Protein AF-A0A399SI67-F1 (afdb_monomer_lite)

pLDDT: mean 89.7, std 8.21, range [55.34, 98.0]

Sequence (134 aa):
MHKNISYLYAFFGFFMLGCGIVAVDLAGEQAKTALITGAIGGLLGLTAGHFLNRGKRWGFVLGTIEAGLLTMLLGWRAGTYFIRLLGMVQQPQGPETTETAGMAFLLTTAMLVIALLTFTVSVMFGKQVLSETK

Structure (mmCIF, N/CA/C/O backbone):
data_AF-A0A399SI67-F1
#
_entry.id   AF-A0A399SI67-F1
#
loop_
_atom_site.group_PDB
_atom_site.id
_atom_site.type_symbol
_atom_site.label_atom_id
_atom_site.label_alt_id
_atom_site.label_comp_id
_atom_site.label_asym_id
_atom_site.label_entity_id
_atom_site.label_seq_id
_atom_site.pdbx_PDB_ins_code
_atom_site.Cartn_x
_atom_site.Cartn_y
_atom_site.Cartn_z
_atom_site.occupancy
_atom_site.B_iso_or_equiv
_atom_site.auth_seq_id
_atom_site.auth_comp_id
_atom_site.auth_asym_id
_atom_site.auth_atom_id
_atom_site.pdbx_PDB_model_num
ATOM 1 N N . MET A 1 1 ? -19.394 1.787 12.086 1.00 87.94 1 MET A N 1
ATOM 2 C CA . MET A 1 1 ? -18.519 2.160 10.953 1.00 87.94 1 MET A CA 1
ATOM 3 C C . MET A 1 1 ? -17.205 1.374 10.879 1.00 87.94 1 MET A C 1
ATOM 5 O O . MET A 1 1 ? -16.828 0.937 9.795 1.00 87.94 1 MET A O 1
ATOM 9 N N . HIS A 1 2 ? -16.510 1.142 11.999 1.00 87.50 2 HIS A N 1
ATOM 10 C CA . HIS A 1 2 ? -15.190 0.479 12.015 1.00 87.50 2 HIS A CA 1
ATOM 11 C C . HIS A 1 2 ? -15.138 -0.913 11.344 1.00 87.50 2 HIS A C 1
ATOM 13 O O . HIS A 1 2 ? -14.144 -1.234 10.698 1.00 87.50 2 HIS A O 1
ATOM 19 N N . LYS A 1 3 ? -16.215 -1.713 11.413 1.00 90.19 3 LYS A N 1
ATOM 20 C CA . LYS A 1 3 ? -16.310 -3.007 10.707 1.00 90.19 3 LYS A CA 1
ATOM 21 C C . LYS A 1 3 ? -16.241 -2.859 9.182 1.00 90.19 3 LYS A C 1
ATOM 23 O O . LYS A 1 3 ? -15.523 -3.609 8.533 1.00 90.19 3 LYS A O 1
ATOM 28 N N . ASN A 1 4 ? -16.889 -1.848 8.606 1.00 93.38 4 ASN A N 1
ATOM 29 C CA . ASN A 1 4 ? -16.835 -1.615 7.158 1.00 93.38 4 ASN A CA 1
ATOM 30 C C . ASN A 1 4 ? -15.414 -1.245 6.715 1.00 93.38 4 ASN A C 1
ATOM 32 O O . ASN A 1 4 ? -14.909 -1.786 5.736 1.00 93.38 4 ASN A O 1
ATOM 36 N N . ILE A 1 5 ? -14.730 -0.403 7.496 1.00 94.00 5 ILE A N 1
ATOM 37 C CA . ILE A 1 5 ? -13.323 -0.061 7.248 1.00 94.00 5 ILE A CA 1
ATOM 38 C C . ILE A 1 5 ? -12.401 -1.271 7.452 1.00 94.00 5 ILE A C 1
ATOM 40 O O . ILE A 1 5 ? -11.434 -1.429 6.716 1.00 94.00 5 ILE A O 1
ATOM 44 N N . SER A 1 6 ? -12.712 -2.187 8.376 1.00 94.25 6 SER A N 1
ATOM 45 C CA . SER A 1 6 ? -11.947 -3.435 8.479 1.00 94.25 6 SER A CA 1
ATOM 46 C C . SER A 1 6 ? -12.059 -4.320 7.238 1.00 94.25 6 SER A C 1
ATOM 48 O O . SER A 1 6 ? -11.058 -4.911 6.837 1.00 94.25 6 SER A O 1
ATOM 50 N N . TYR A 1 7 ? -13.232 -4.377 6.597 1.00 95.31 7 TYR A N 1
ATOM 51 C CA . TYR A 1 7 ? -13.404 -5.111 5.342 1.00 95.31 7 TYR A CA 1
ATOM 52 C C . TYR A 1 7 ? -12.658 -4.438 4.192 1.00 95.31 7 TYR A C 1
ATOM 54 O O . TYR A 1 7 ? -12.065 -5.131 3.370 1.00 95.31 7 TYR A O 1
ATOM 62 N N . LEU A 1 8 ? -12.619 -3.103 4.179 1.00 96.00 8 LEU A N 1
ATOM 63 C CA . LEU A 1 8 ? -11.802 -2.343 3.239 1.00 96.00 8 LEU A CA 1
ATOM 64 C C . LEU A 1 8 ? -10.309 -2.673 3.391 1.00 96.00 8 LEU A C 1
ATOM 66 O O . LEU A 1 8 ? -9.661 -2.961 2.391 1.00 96.00 8 LEU A O 1
ATOM 70 N N . TYR A 1 9 ? -9.771 -2.710 4.616 1.00 96.25 9 TYR A N 1
ATOM 71 C CA . TYR A 1 9 ? -8.374 -3.106 4.845 1.00 96.25 9 TYR A CA 1
ATOM 72 C C . TYR A 1 9 ? -8.095 -4.570 4.515 1.00 96.25 9 TYR A C 1
ATOM 74 O O . TYR A 1 9 ? -7.032 -4.883 3.986 1.00 96.25 9 TYR A O 1
ATOM 82 N N . ALA A 1 10 ? -9.048 -5.467 4.773 1.00 95.38 10 ALA A N 1
ATOM 83 C CA . ALA A 1 10 ? -8.911 -6.860 4.370 1.00 95.38 10 ALA A CA 1
ATOM 84 C C . ALA A 1 10 ? -8.856 -6.993 2.839 1.00 95.38 10 ALA A C 1
ATOM 86 O O . ALA A 1 10 ? -7.968 -7.663 2.317 1.00 95.38 10 ALA A O 1
ATOM 87 N N . PHE A 1 11 ? -9.756 -6.314 2.121 1.00 96.62 11 PHE A N 1
ATOM 88 C CA . PHE A 1 11 ? -9.744 -6.258 0.659 1.00 96.62 11 PHE A CA 1
ATOM 89 C C . PHE A 1 11 ? -8.437 -5.662 0.130 1.00 96.62 11 PHE A C 1
ATOM 91 O O . PHE A 1 11 ? -7.802 -6.261 -0.732 1.00 96.62 11 PHE A O 1
ATOM 98 N N . PHE A 1 12 ? -8.008 -4.528 0.689 1.00 96.62 12 PHE A N 1
ATOM 99 C CA . PHE A 1 12 ? -6.736 -3.887 0.372 1.00 96.62 12 PHE A CA 1
ATOM 100 C C . PHE A 1 12 ? -5.558 -4.857 0.532 1.00 96.62 12 PHE A C 1
ATOM 102 O O . PHE A 1 12 ? -4.767 -5.026 -0.394 1.00 96.62 12 PHE A O 1
ATOM 109 N N . GLY A 1 13 ? -5.486 -5.555 1.668 1.00 95.56 13 GLY A N 1
ATOM 110 C CA . GLY A 1 13 ? -4.436 -6.529 1.946 1.00 95.56 13 GLY A CA 1
ATOM 111 C C . GLY A 1 13 ? -4.434 -7.698 0.954 1.00 95.56 13 GLY A C 1
ATOM 112 O O . GLY A 1 13 ? -3.398 -8.019 0.373 1.00 95.56 13 GLY A O 1
ATOM 113 N N . PHE A 1 14 ? -5.596 -8.301 0.684 1.00 96.38 14 PHE A N 1
ATOM 114 C CA . PHE A 1 14 ? -5.707 -9.368 -0.318 1.00 96.38 14 PHE A CA 1
ATOM 115 C C . PHE A 1 14 ? -5.337 -8.898 -1.725 1.00 96.38 14 PHE A C 1
ATOM 117 O O . PHE A 1 14 ? -4.649 -9.618 -2.447 1.00 96.38 14 PHE A O 1
ATOM 124 N N . PHE A 1 15 ? -5.756 -7.693 -2.106 1.00 95.94 15 PHE A N 1
ATOM 125 C CA . PHE A 1 15 ? -5.418 -7.107 -3.396 1.00 95.94 15 PHE A CA 1
ATOM 126 C C . PHE A 1 15 ? -3.902 -6.914 -3.538 1.00 95.94 15 PHE A C 1
ATOM 128 O O . PHE A 1 15 ? -3.322 -7.328 -4.539 1.00 95.94 15 PHE A O 1
ATOM 135 N N . MET A 1 16 ? -3.239 -6.372 -2.510 1.00 94.69 16 MET A N 1
ATOM 136 C CA . MET A 1 16 ? -1.783 -6.189 -2.496 1.00 94.69 16 MET A CA 1
ATOM 137 C C . MET A 1 16 ? -1.025 -7.519 -2.594 1.00 94.69 16 MET A C 1
ATOM 139 O O . MET A 1 16 ? -0.066 -7.612 -3.365 1.00 94.69 16 MET A O 1
ATOM 143 N N . LEU A 1 17 ? -1.477 -8.563 -1.886 1.00 93.88 17 LEU A N 1
ATOM 144 C CA . LEU A 1 17 ? -0.919 -9.914 -2.027 1.00 93.88 17 LEU A CA 1
ATOM 145 C C . LEU A 1 17 ? -1.094 -10.447 -3.449 1.00 93.88 17 LEU A C 1
ATOM 147 O O . LEU A 1 17 ? -0.132 -10.928 -4.044 1.00 93.88 17 LEU A O 1
ATOM 151 N N . GLY A 1 18 ? -2.305 -10.333 -4.001 1.00 92.00 18 GLY A N 1
ATOM 152 C CA . GLY A 1 18 ? -2.620 -10.780 -5.355 1.00 92.00 18 GLY A CA 1
ATOM 153 C C . GLY A 1 18 ? -1.726 -10.110 -6.394 1.00 92.00 18 GLY A C 1
ATOM 154 O O . GLY A 1 18 ? -1.090 -10.793 -7.192 1.00 92.00 18 GLY A O 1
ATOM 155 N N . CYS A 1 19 ? -1.585 -8.786 -6.335 1.00 90.69 19 CYS A N 1
ATOM 156 C CA . CYS A 1 19 ? -0.690 -8.064 -7.233 1.00 90.69 19 CYS A CA 1
ATOM 157 C C . CYS A 1 19 ? 0.788 -8.437 -7.015 1.00 90.69 19 CYS A C 1
ATOM 159 O O . CYS A 1 19 ? 1.544 -8.478 -7.981 1.00 90.69 19 CYS A O 1
ATOM 161 N N . GLY A 1 20 ? 1.210 -8.752 -5.785 1.00 87.75 20 GLY A N 1
ATOM 162 C CA . GLY A 1 20 ? 2.555 -9.265 -5.508 1.00 87.75 20 GLY A CA 1
ATOM 163 C C . GLY A 1 20 ? 2.832 -10.612 -6.185 1.00 87.75 20 GLY A C 1
ATOM 164 O O . GLY A 1 20 ? 3.898 -10.786 -6.771 1.00 87.75 20 GLY A O 1
ATOM 165 N N . ILE A 1 21 ? 1.865 -11.534 -6.158 1.00 87.94 21 ILE A N 1
ATOM 166 C CA . ILE A 1 21 ? 1.952 -12.839 -6.836 1.00 87.94 21 ILE A CA 1
ATOM 167 C C . ILE A 1 21 ? 1.993 -12.649 -8.355 1.00 87.94 21 ILE A C 1
ATOM 169 O O . ILE A 1 21 ? 2.889 -13.166 -9.017 1.00 87.94 21 ILE A O 1
ATOM 173 N N . VAL A 1 22 ? 1.067 -11.854 -8.897 1.00 87.00 22 VAL A N 1
ATOM 174 C CA . VAL A 1 22 ? 0.985 -11.570 -10.339 1.00 87.00 22 VAL A CA 1
ATOM 175 C C . VAL A 1 22 ? 2.264 -10.897 -10.852 1.00 87.00 22 VAL A C 1
ATOM 177 O O . VAL A 1 22 ? 2.706 -11.172 -11.962 1.00 87.00 22 VAL A O 1
ATOM 180 N N . ALA A 1 23 ? 2.918 -10.059 -10.042 1.00 83.44 23 ALA A N 1
ATOM 181 C CA . ALA A 1 23 ? 4.175 -9.426 -10.433 1.00 83.44 23 ALA A CA 1
ATOM 182 C C . ALA A 1 23 ? 5.316 -10.435 -10.660 1.00 83.44 23 ALA A C 1
ATOM 184 O O . ALA A 1 23 ? 6.130 -10.230 -11.559 1.00 83.44 23 ALA A O 1
ATOM 185 N N . VAL A 1 24 ? 5.379 -11.516 -9.873 1.00 80.38 24 VAL A N 1
ATOM 186 C CA . VAL A 1 24 ? 6.395 -12.573 -10.041 1.00 80.38 24 VAL A CA 1
ATOM 187 C C . VAL A 1 24 ? 6.182 -13.332 -11.343 1.00 80.38 24 VAL A C 1
ATOM 189 O O . VAL A 1 24 ? 7.155 -13.595 -12.046 1.00 80.38 24 VAL A O 1
ATOM 192 N N . ASP A 1 25 ? 4.926 -13.631 -11.669 1.00 79.88 25 ASP A N 1
ATOM 193 C CA . ASP A 1 25 ? 4.555 -14.324 -12.905 1.00 79.88 25 ASP A CA 1
ATOM 194 C C . ASP A 1 25 ? 4.906 -13.492 -14.152 1.00 79.88 25 ASP A C 1
ATOM 196 O O . ASP A 1 25 ? 5.406 -14.017 -15.140 1.00 79.88 25 ASP A O 1
ATOM 200 N N . LEU A 1 26 ? 4.733 -12.166 -14.079 1.00 72.81 26 LEU A N 1
ATOM 201 C CA . LEU A 1 26 ? 4.938 -11.259 -15.215 1.00 72.81 26 LEU A CA 1
ATOM 202 C C . LEU A 1 26 ? 6.388 -10.812 -15.446 1.00 72.81 26 LEU A C 1
ATOM 204 O O . LEU A 1 26 ? 6.759 -10.539 -16.583 1.00 72.81 26 LEU A O 1
ATOM 208 N N . ALA A 1 27 ? 7.193 -10.642 -14.393 1.00 67.19 27 ALA A N 1
ATOM 209 C CA . ALA A 1 27 ? 8.505 -9.984 -14.502 1.00 67.19 27 ALA A CA 1
ATOM 210 C C . ALA A 1 27 ? 9.656 -10.728 -13.794 1.00 67.19 27 ALA A C 1
ATOM 212 O O . ALA A 1 27 ? 10.776 -10.208 -13.712 1.00 67.19 27 ALA A O 1
ATOM 213 N N . GLY A 1 28 ? 9.417 -11.947 -13.296 1.00 66.44 28 GLY A N 1
ATOM 214 C CA . GLY A 1 28 ? 10.452 -12.818 -12.734 1.00 66.44 28 GLY A CA 1
ATOM 215 C C . GLY A 1 28 ? 11.285 -12.147 -11.632 1.00 66.44 28 GLY A C 1
ATOM 216 O O . GLY A 1 28 ? 10.759 -11.480 -10.740 1.00 66.44 28 GLY A O 1
ATOM 217 N N . GLU A 1 29 ? 12.616 -12.286 -11.681 1.00 55.34 29 GLU A N 1
ATOM 218 C CA . GLU A 1 29 ? 13.516 -11.706 -10.667 1.00 55.34 29 GLU A CA 1
ATOM 219 C C . GLU A 1 29 ? 13.519 -10.170 -10.617 1.00 55.34 29 GLU A C 1
ATOM 221 O O . GLU A 1 29 ? 13.841 -9.600 -9.570 1.00 55.34 29 GLU A O 1
ATOM 226 N N . GLN A 1 30 ? 13.130 -9.483 -11.697 1.00 58.53 30 GLN A N 1
ATOM 227 C CA . GLN A 1 30 ? 13.043 -8.017 -11.705 1.00 58.53 30 GLN A CA 1
ATOM 228 C C . GLN A 1 30 ? 11.848 -7.506 -10.882 1.00 58.53 30 GLN A C 1
ATOM 230 O O . GLN A 1 30 ? 11.821 -6.341 -10.482 1.00 58.53 30 GLN A O 1
ATOM 235 N N . ALA A 1 31 ? 10.899 -8.387 -10.544 1.00 66.75 31 ALA A N 1
ATOM 236 C CA . ALA A 1 31 ? 9.718 -8.077 -9.748 1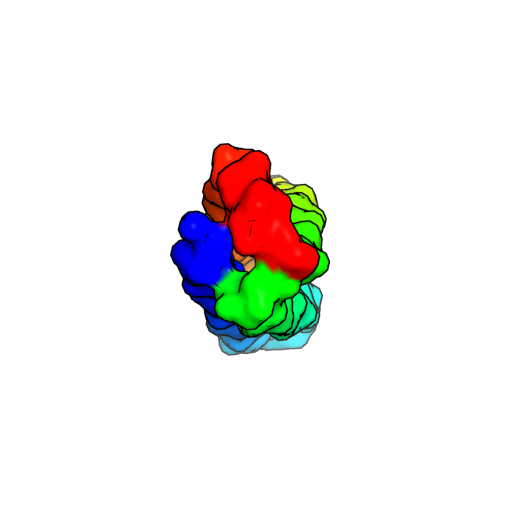.00 66.75 31 ALA A CA 1
ATOM 237 C C . ALA A 1 31 ? 9.916 -8.201 -8.231 1.00 66.75 31 ALA A C 1
ATOM 239 O O . ALA A 1 31 ? 8.963 -7.970 -7.483 1.00 66.75 31 ALA A O 1
ATOM 240 N N . LYS A 1 32 ? 11.124 -8.530 -7.739 1.00 74.31 32 LYS A N 1
ATOM 241 C CA . LYS A 1 32 ? 11.395 -8.722 -6.296 1.00 74.31 32 LYS A CA 1
ATOM 242 C C . LYS A 1 32 ? 10.853 -7.578 -5.449 1.00 74.31 32 LYS A C 1
ATOM 244 O O . LYS A 1 32 ? 10.291 -7.799 -4.381 1.00 74.31 32 LYS A O 1
ATOM 249 N N . THR A 1 33 ? 10.967 -6.348 -5.934 1.00 76.56 33 THR A N 1
ATOM 250 C CA . THR A 1 33 ? 10.494 -5.191 -5.181 1.00 76.56 33 THR A CA 1
ATOM 251 C C . THR A 1 33 ? 8.974 -5.054 -5.170 1.00 76.56 33 THR A C 1
ATOM 253 O O . THR A 1 33 ? 8.437 -4.612 -4.161 1.00 76.56 33 THR A O 1
ATOM 256 N N . ALA A 1 34 ? 8.274 -5.434 -6.241 1.00 76.88 34 ALA A N 1
ATOM 257 C CA . ALA A 1 34 ? 6.811 -5.463 -6.268 1.00 76.88 34 ALA A CA 1
ATOM 258 C C . ALA A 1 34 ? 6.263 -6.609 -5.405 1.00 76.88 34 ALA A C 1
ATOM 260 O O . ALA A 1 34 ? 5.314 -6.396 -4.656 1.00 76.88 34 ALA A O 1
ATOM 261 N N . LEU A 1 35 ? 6.919 -7.775 -5.426 1.00 81.81 35 LEU A N 1
ATOM 262 C CA . LEU A 1 35 ? 6.605 -8.899 -4.545 1.00 81.81 35 LEU A CA 1
ATOM 263 C C . LEU A 1 35 ? 6.759 -8.512 -3.072 1.00 81.81 35 LEU A C 1
ATOM 265 O O . LEU A 1 35 ? 5.844 -8.734 -2.290 1.00 81.81 35 LEU A O 1
ATOM 269 N N . ILE A 1 36 ? 7.885 -7.902 -2.689 1.00 86.12 36 ILE A N 1
ATOM 270 C CA . ILE A 1 36 ? 8.125 -7.479 -1.301 1.00 86.12 36 ILE A CA 1
ATOM 271 C C . ILE A 1 36 ? 7.095 -6.429 -0.873 1.00 86.12 36 ILE A C 1
ATOM 273 O O . ILE A 1 36 ? 6.510 -6.551 0.201 1.00 86.12 36 ILE A O 1
ATOM 277 N N . THR A 1 37 ? 6.836 -5.416 -1.706 1.00 86.50 37 THR A N 1
ATOM 278 C CA . THR A 1 37 ? 5.836 -4.383 -1.400 1.00 86.50 37 THR A CA 1
ATOM 279 C C . THR A 1 37 ? 4.428 -4.978 -1.288 1.00 86.50 37 THR A C 1
ATOM 281 O O . TH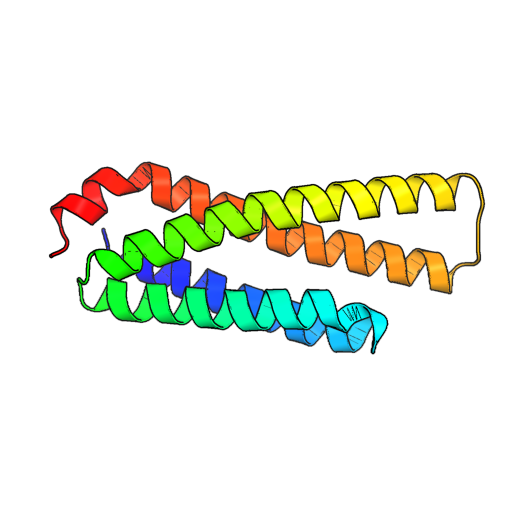R A 1 37 ? 3.716 -4.657 -0.339 1.00 86.50 37 THR A O 1
ATOM 284 N N . GLY A 1 38 ? 4.046 -5.873 -2.202 1.00 88.00 38 GLY A N 1
ATOM 285 C CA . GLY A 1 38 ? 2.759 -6.569 -2.188 1.00 88.00 38 GLY A CA 1
ATOM 286 C C . GLY A 1 38 ? 2.601 -7.510 -0.994 1.00 88.00 38 GLY A C 1
ATOM 287 O O . GLY A 1 38 ? 1.565 -7.496 -0.342 1.00 88.00 38 GLY A O 1
ATOM 288 N N . ALA A 1 39 ? 3.641 -8.271 -0.651 1.00 90.06 39 ALA A N 1
ATOM 289 C CA . ALA A 1 39 ? 3.646 -9.190 0.484 1.00 90.06 39 ALA A CA 1
ATOM 290 C C . ALA A 1 39 ? 3.561 -8.449 1.824 1.00 90.06 39 ALA A C 1
ATOM 292 O O . ALA A 1 39 ? 2.695 -8.747 2.645 1.00 90.06 39 ALA A O 1
ATOM 293 N N . ILE A 1 40 ? 4.435 -7.460 2.038 1.00 91.94 40 ILE A N 1
ATOM 294 C CA . ILE A 1 40 ? 4.480 -6.701 3.292 1.00 91.94 40 ILE A CA 1
ATOM 295 C C . ILE A 1 40 ? 3.212 -5.859 3.450 1.00 91.94 40 ILE A C 1
ATOM 297 O O . ILE A 1 40 ? 2.573 -5.940 4.496 1.00 91.94 40 ILE A O 1
ATOM 301 N N . GLY A 1 41 ? 2.814 -5.106 2.418 1.00 89.31 41 GLY A N 1
ATOM 302 C CA . GLY A 1 41 ? 1.572 -4.327 2.460 1.00 89.31 41 GLY A CA 1
ATOM 303 C C . GLY A 1 41 ? 0.331 -5.222 2.560 1.00 89.31 41 GLY A C 1
ATOM 304 O O . GLY A 1 41 ? -0.619 -4.967 3.286 1.00 89.31 41 GLY A O 1
ATOM 305 N N . GLY A 1 42 ? 0.357 -6.376 1.907 1.00 92.12 42 GLY A N 1
ATOM 306 C CA . GLY A 1 42 ? -0.716 -7.351 2.023 1.00 92.12 42 GLY A CA 1
ATOM 307 C C . GLY A 1 42 ? -0.929 -7.843 3.455 1.00 92.12 42 GLY A C 1
ATOM 308 O O . GLY A 1 42 ? -2.044 -7.822 3.980 1.00 92.12 42 GLY A O 1
ATOM 309 N N . LEU A 1 43 ? 0.157 -8.249 4.116 1.00 95.38 43 LEU A N 1
ATOM 310 C CA . LEU A 1 43 ? 0.122 -8.741 5.493 1.00 95.38 43 LEU A CA 1
ATOM 311 C C . LEU A 1 43 ? -0.234 -7.645 6.501 1.00 95.38 43 LEU A C 1
ATOM 313 O O . LEU A 1 43 ? -1.009 -7.901 7.428 1.00 95.38 43 LEU A O 1
ATOM 317 N N . LEU A 1 44 ? 0.303 -6.435 6.335 1.00 94.75 44 LEU A N 1
ATOM 318 C CA . LEU A 1 44 ? -0.018 -5.302 7.201 1.00 94.75 44 LEU A CA 1
ATOM 319 C C . LEU A 1 44 ? -1.490 -4.893 7.052 1.00 94.75 44 LEU A C 1
ATOM 321 O O . LEU A 1 44 ? -2.176 -4.797 8.073 1.00 94.75 44 LEU A O 1
ATOM 325 N N . GLY A 1 45 ? -2.015 -4.814 5.826 1.00 93.12 45 GLY A N 1
ATOM 326 C CA . GLY A 1 45 ? -3.424 -4.516 5.567 1.00 93.12 45 GLY A CA 1
ATOM 327 C C . GLY A 1 45 ? -4.375 -5.556 6.169 1.00 93.12 45 GLY A C 1
ATOM 328 O O . GLY A 1 45 ? -5.347 -5.207 6.847 1.00 93.12 45 GLY A O 1
ATOM 329 N N . LEU A 1 46 ? -4.061 -6.849 6.024 1.00 96.00 46 LEU A N 1
ATOM 330 C CA . LEU A 1 46 ? -4.828 -7.928 6.663 1.00 96.00 46 LEU A CA 1
ATOM 331 C C . LEU A 1 46 ? -4.777 -7.840 8.193 1.00 96.00 46 LEU A C 1
ATOM 333 O O . LEU A 1 46 ? -5.796 -8.029 8.864 1.00 96.00 46 LEU A O 1
ATOM 337 N N . THR A 1 47 ? -3.610 -7.515 8.750 1.00 95.81 47 THR A N 1
ATOM 338 C CA . THR A 1 47 ? -3.424 -7.342 10.195 1.00 95.81 47 THR A CA 1
ATOM 339 C C . THR A 1 47 ? -4.239 -6.151 10.707 1.00 95.81 47 THR A C 1
ATOM 341 O O . THR A 1 47 ? -4.997 -6.290 11.670 1.00 95.81 47 THR A O 1
ATOM 344 N N . ALA A 1 48 ? -4.167 -5.002 10.030 1.00 94.62 48 ALA A N 1
ATOM 345 C CA . ALA A 1 48 ? -4.965 -3.813 10.322 1.00 94.62 48 ALA A CA 1
ATOM 346 C C . ALA A 1 48 ? -6.466 -4.123 10.317 1.00 94.62 48 ALA A C 1
ATOM 348 O O . ALA A 1 48 ? -7.170 -3.809 11.281 1.00 94.62 48 ALA A O 1
ATOM 349 N N . GLY A 1 49 ? -6.943 -4.793 9.263 1.00 94.25 49 GLY A N 1
ATOM 350 C CA . GLY A 1 49 ? -8.331 -5.225 9.133 1.00 94.25 49 GLY A CA 1
ATOM 351 C C . GLY A 1 49 ? -8.753 -6.152 10.272 1.00 94.25 49 GLY A C 1
ATOM 352 O O . GLY A 1 49 ? -9.758 -5.902 10.937 1.00 94.25 49 GLY A O 1
ATOM 353 N N . HIS A 1 50 ? -7.953 -7.178 10.575 1.00 96.19 50 HIS A N 1
ATOM 354 C CA . HIS A 1 50 ? -8.254 -8.130 11.643 1.00 96.19 50 HIS A CA 1
ATOM 355 C C . HIS A 1 50 ? -8.418 -7.452 13.011 1.00 96.19 50 HIS A C 1
ATOM 357 O O . HIS A 1 50 ? -9.400 -7.693 13.719 1.00 96.19 50 HIS A O 1
ATOM 363 N N . PHE A 1 51 ? -7.478 -6.585 13.393 1.00 94.31 51 PHE A N 1
ATOM 364 C CA . PHE A 1 51 ? -7.524 -5.913 14.691 1.00 94.31 51 PHE A CA 1
ATOM 365 C C . PHE A 1 51 ? -8.595 -4.826 14.758 1.00 94.31 51 PHE A C 1
ATOM 367 O O . PHE A 1 51 ? -9.256 -4.689 15.793 1.00 94.31 51 PHE A O 1
ATOM 374 N N . LEU A 1 52 ? -8.838 -4.108 13.659 1.00 94.12 52 LEU A N 1
ATOM 375 C CA . LEU A 1 52 ? -9.920 -3.133 13.599 1.00 94.12 52 LEU A CA 1
ATOM 376 C C . LEU A 1 52 ? -11.296 -3.800 13.704 1.00 94.12 52 LEU A C 1
ATOM 378 O O . LEU A 1 52 ? -12.170 -3.277 14.392 1.00 94.12 52 LEU A O 1
ATOM 382 N N . ASN A 1 53 ? -11.482 -4.985 13.113 1.00 94.56 53 ASN A N 1
ATOM 383 C CA . ASN A 1 53 ? -12.720 -5.756 13.256 1.00 94.56 53 ASN A CA 1
ATOM 384 C C . ASN A 1 53 ? -12.984 -6.170 14.719 1.00 94.56 53 ASN A C 1
ATOM 386 O O . ASN A 1 53 ? -14.130 -6.277 15.148 1.00 94.56 53 ASN A O 1
ATOM 390 N N . ARG A 1 54 ? -11.925 -6.334 15.526 1.00 92.88 54 ARG A N 1
ATOM 391 C CA . ARG A 1 54 ? -12.014 -6.553 16.984 1.00 92.88 54 ARG A CA 1
ATOM 392 C C . ARG A 1 54 ? -12.191 -5.258 17.794 1.00 92.88 54 ARG A C 1
ATOM 394 O O . ARG A 1 54 ? -12.085 -5.287 19.020 1.00 92.88 54 ARG A O 1
ATOM 401 N N . GLY A 1 55 ? -12.423 -4.124 17.134 1.00 91.12 55 GLY A N 1
ATOM 402 C CA . GLY A 1 55 ? -12.650 -2.823 17.765 1.00 91.12 55 GLY A CA 1
ATOM 403 C C . GLY A 1 55 ? -11.388 -2.149 18.309 1.00 91.12 55 GLY A C 1
ATOM 404 O O . GLY A 1 55 ? -11.505 -1.208 19.094 1.00 91.12 55 GLY A O 1
ATOM 405 N N . LYS A 1 56 ? -10.189 -2.619 17.930 1.00 93.88 56 LYS A N 1
ATOM 406 C CA . LYS A 1 56 ? -8.918 -2.030 18.371 1.00 93.88 56 LYS A CA 1
ATOM 407 C C . LYS A 1 56 ? -8.560 -0.822 17.508 1.00 93.88 56 LYS A C 1
ATOM 409 O O . LYS A 1 56 ? -8.277 -0.970 16.318 1.00 93.88 56 LYS A O 1
ATOM 414 N N . ARG A 1 57 ? -8.497 0.361 18.123 1.00 93.38 57 ARG A N 1
ATOM 415 C CA . ARG A 1 57 ? -8.216 1.636 17.443 1.00 93.38 57 ARG A CA 1
ATOM 416 C C . ARG A 1 57 ? -6.876 1.651 16.707 1.00 93.38 57 ARG A C 1
ATOM 418 O O . ARG A 1 57 ? -6.766 2.241 15.634 1.00 93.38 57 ARG A O 1
ATOM 425 N N . TRP A 1 58 ? -5.860 0.979 17.246 1.00 93.25 58 TRP A N 1
ATOM 426 C CA . TRP A 1 58 ? -4.536 0.930 16.618 1.00 93.25 58 TRP A CA 1
ATOM 427 C C . TRP A 1 58 ? -4.554 0.245 15.244 1.00 93.25 58 TRP A C 1
ATOM 429 O O . TRP A 1 58 ? -3.775 0.633 14.379 1.00 93.25 58 TRP A O 1
ATOM 439 N N . GLY A 1 59 ? -5.476 -0.699 15.005 1.00 93.88 59 GLY A N 1
ATOM 440 C CA . GLY A 1 59 ? -5.640 -1.333 13.693 1.00 93.88 59 GLY A CA 1
ATOM 441 C C . GLY A 1 59 ? -6.057 -0.324 12.622 1.00 93.88 59 GLY A C 1
ATOM 442 O O . GLY A 1 59 ? -5.557 -0.366 11.503 1.00 93.88 59 GLY A O 1
ATOM 443 N N . PHE A 1 60 ? -6.893 0.655 12.987 1.00 95.94 60 PHE A N 1
ATOM 444 C CA . PHE A 1 60 ? -7.245 1.756 12.091 1.00 95.94 60 PHE A CA 1
ATOM 445 C C . PHE A 1 60 ? -6.047 2.651 11.766 1.00 95.94 60 PHE A C 1
ATOM 447 O O . PHE A 1 60 ? -5.844 3.001 10.604 1.00 95.94 60 PHE A O 1
ATOM 454 N N . VAL A 1 61 ? -5.253 3.002 12.781 1.00 95.50 61 VAL A N 1
ATOM 455 C CA . VAL A 1 61 ? -4.060 3.842 12.613 1.00 95.50 61 VAL A CA 1
ATOM 456 C C . VAL A 1 61 ? -3.033 3.144 11.724 1.00 95.50 61 VAL A C 1
ATOM 458 O O . VAL A 1 61 ? -2.544 3.762 10.783 1.00 95.50 61 VAL A O 1
ATOM 461 N N . LEU A 1 62 ? -2.768 1.856 11.969 1.00 96.00 62 LEU A N 1
ATOM 462 C CA . LEU A 1 62 ? -1.826 1.069 11.176 1.00 96.00 62 LEU A CA 1
ATOM 463 C C . LEU A 1 62 ? -2.248 1.014 9.705 1.00 96.00 62 LEU A C 1
ATOM 465 O O . LEU A 1 62 ? -1.470 1.435 8.856 1.00 96.00 62 LEU A O 1
ATOM 469 N N . GLY A 1 63 ? -3.490 0.610 9.412 1.00 95.19 63 GLY A N 1
ATOM 470 C CA . GLY A 1 63 ? -3.976 0.520 8.029 1.00 95.19 63 GLY A CA 1
ATOM 471 C C . GLY A 1 63 ? -4.028 1.872 7.308 1.00 95.19 63 GLY A C 1
ATOM 472 O O . GLY A 1 63 ? -3.734 1.951 6.119 1.00 95.19 63 GLY A O 1
ATOM 473 N N . THR A 1 64 ? -4.338 2.963 8.021 1.00 96.75 64 THR A N 1
ATOM 474 C CA . THR A 1 64 ? -4.359 4.310 7.419 1.00 96.75 64 THR A CA 1
ATOM 475 C C . THR A 1 64 ? -2.951 4.784 7.071 1.00 96.75 64 THR A C 1
ATOM 477 O O . THR A 1 64 ? -2.726 5.290 5.972 1.00 96.75 64 THR A O 1
ATOM 480 N N . ILE A 1 65 ? -2.001 4.634 8.003 1.00 97.25 65 ILE A N 1
ATOM 481 C CA . ILE A 1 65 ? -0.601 5.028 7.791 1.00 97.25 65 ILE A CA 1
ATOM 482 C C . ILE A 1 65 ? 0.001 4.205 6.659 1.00 97.25 65 ILE A C 1
ATOM 484 O O . ILE A 1 65 ? 0.649 4.755 5.775 1.00 97.25 65 ILE A O 1
ATOM 488 N N . GLU A 1 66 ? -0.243 2.901 6.668 1.00 96.25 66 GLU A N 1
ATOM 489 C CA . GLU A 1 66 ? 0.227 1.989 5.640 1.00 96.25 66 GLU A CA 1
ATOM 490 C C . GLU A 1 66 ? -0.297 2.372 4.249 1.00 96.25 66 GLU A C 1
ATOM 492 O O . GLU A 1 66 ? 0.502 2.558 3.330 1.00 96.25 66 GLU A O 1
ATOM 497 N N . ALA A 1 67 ? -1.612 2.570 4.097 1.00 96.75 67 ALA A N 1
ATOM 498 C CA . ALA A 1 67 ? -2.207 2.997 2.832 1.00 96.75 67 ALA A CA 1
ATOM 499 C C . ALA A 1 67 ? -1.650 4.354 2.366 1.00 96.75 67 ALA A C 1
ATOM 501 O O . ALA A 1 67 ? -1.372 4.536 1.180 1.00 96.75 67 ALA A O 1
ATOM 502 N N . GLY A 1 68 ? -1.420 5.293 3.291 1.00 97.44 68 GLY A N 1
ATOM 503 C CA . GLY A 1 68 ? -0.800 6.586 2.993 1.00 97.44 68 GLY A CA 1
ATOM 504 C C . GLY A 1 68 ? 0.650 6.463 2.508 1.00 97.44 68 GLY A C 1
ATOM 505 O O . GLY A 1 68 ? 1.009 7.034 1.476 1.00 97.44 68 GLY A O 1
ATOM 506 N N . LEU A 1 69 ? 1.478 5.674 3.200 1.00 96.56 69 LEU A N 1
ATOM 507 C CA . LEU A 1 69 ? 2.871 5.420 2.811 1.00 96.56 69 LEU A CA 1
ATOM 508 C C . LEU A 1 69 ? 2.957 4.714 1.456 1.00 96.56 69 LEU A C 1
ATOM 510 O O . LEU A 1 69 ? 3.757 5.102 0.604 1.00 96.56 69 LEU A O 1
ATOM 514 N N . LEU A 1 70 ? 2.110 3.708 1.235 1.00 94.94 70 LEU A N 1
ATOM 515 C CA . LEU A 1 70 ? 2.048 2.995 -0.036 1.00 94.94 70 LEU A CA 1
ATOM 516 C C . LEU A 1 70 ? 1.564 3.901 -1.164 1.00 94.94 70 LEU A C 1
ATOM 518 O O . LEU A 1 70 ? 2.123 3.835 -2.251 1.00 94.94 70 LEU A O 1
ATOM 522 N N . THR A 1 71 ? 0.619 4.806 -0.911 1.00 96.69 71 THR A N 1
ATOM 523 C CA . THR A 1 71 ? 0.201 5.812 -1.898 1.00 96.69 71 THR A CA 1
ATOM 524 C C . THR A 1 71 ? 1.382 6.680 -2.340 1.00 96.69 71 THR A C 1
ATOM 526 O O . THR A 1 71 ? 1.599 6.857 -3.537 1.00 96.69 71 THR A O 1
ATOM 529 N N . MET A 1 72 ? 2.197 7.178 -1.402 1.00 96.06 72 MET A N 1
ATOM 530 C CA . MET A 1 72 ? 3.385 7.974 -1.742 1.00 96.06 72 MET A CA 1
ATOM 531 C C . MET A 1 72 ? 4.424 7.154 -2.520 1.00 96.06 72 MET A C 1
ATOM 533 O O . MET A 1 72 ? 4.906 7.587 -3.567 1.00 96.06 72 MET A O 1
ATOM 537 N N . LEU A 1 73 ? 4.749 5.952 -2.033 1.00 94.00 73 LEU A N 1
ATOM 538 C CA . LEU A 1 73 ? 5.763 5.084 -2.635 1.00 94.00 73 LEU A CA 1
ATOM 539 C C . LEU A 1 73 ? 5.359 4.620 -4.038 1.00 94.00 73 LEU A C 1
ATOM 541 O O . LEU A 1 73 ? 6.164 4.669 -4.970 1.00 94.00 73 LEU A O 1
ATOM 545 N N . LEU A 1 74 ? 4.116 4.169 -4.199 1.00 93.56 74 LEU A N 1
ATOM 546 C CA . LEU A 1 74 ? 3.585 3.702 -5.475 1.00 93.56 74 LEU A CA 1
ATOM 547 C C . LEU A 1 74 ? 3.359 4.865 -6.441 1.00 93.56 74 LEU A C 1
ATOM 549 O O . LEU A 1 74 ? 3.586 4.690 -7.632 1.00 93.56 74 LEU A O 1
ATOM 553 N N . GLY A 1 75 ? 3.002 6.055 -5.947 1.00 95.38 75 GLY A N 1
ATOM 554 C CA . GLY A 1 75 ? 2.921 7.278 -6.748 1.00 95.38 75 GLY A CA 1
ATOM 555 C C . GLY A 1 75 ? 4.269 7.639 -7.363 1.00 95.38 75 GLY A C 1
ATOM 556 O O . GLY A 1 75 ? 4.372 7.832 -8.575 1.00 95.38 75 GLY A O 1
ATOM 557 N N . TRP A 1 76 ? 5.325 7.627 -6.544 1.00 93.69 76 TRP A N 1
ATOM 558 C CA . TRP A 1 76 ? 6.695 7.802 -7.023 1.00 93.69 76 TRP A CA 1
ATOM 559 C C . TRP A 1 76 ? 7.069 6.742 -8.067 1.00 93.69 76 TRP A C 1
ATOM 561 O O . TRP A 1 76 ? 7.534 7.079 -9.157 1.00 93.69 76 TRP A O 1
ATOM 571 N N . ARG A 1 77 ? 6.813 5.456 -7.782 1.00 90.69 77 ARG A N 1
ATOM 572 C CA . ARG A 1 77 ? 7.140 4.371 -8.720 1.00 90.69 77 ARG A CA 1
ATOM 573 C C . ARG A 1 77 ? 6.378 4.458 -10.034 1.00 90.69 77 ARG A C 1
ATOM 575 O O . ARG A 1 77 ? 7.000 4.327 -11.086 1.00 90.69 77 ARG A O 1
ATOM 582 N N . ALA A 1 78 ? 5.074 4.706 -9.992 1.00 91.94 78 ALA A N 1
ATOM 583 C CA . ALA A 1 78 ? 4.256 4.871 -11.186 1.00 91.94 78 ALA A CA 1
ATOM 584 C C . ALA A 1 78 ? 4.801 6.010 -12.061 1.00 91.94 78 ALA A C 1
ATOM 586 O O . ALA A 1 78 ? 4.976 5.817 -13.261 1.00 91.94 78 ALA A O 1
ATOM 587 N N . GLY A 1 79 ? 5.187 7.141 -11.455 1.00 92.69 79 GLY A N 1
ATOM 588 C CA . GLY A 1 79 ? 5.860 8.237 -12.157 1.00 92.69 79 GLY A CA 1
ATOM 589 C C . GLY A 1 79 ? 7.173 7.808 -12.821 1.00 92.69 79 GLY A C 1
ATOM 590 O O . GLY A 1 79 ? 7.380 8.072 -14.005 1.00 92.69 79 GLY A O 1
ATOM 591 N N . THR A 1 80 ? 8.041 7.086 -12.104 1.00 90.56 80 THR A N 1
ATOM 592 C CA . THR A 1 80 ? 9.311 6.600 -12.679 1.00 90.56 80 THR A CA 1
ATOM 593 C C . THR A 1 80 ? 9.110 5.612 -13.830 1.00 90.56 80 THR A C 1
ATOM 595 O O . THR A 1 80 ? 9.809 5.700 -14.840 1.00 90.56 80 THR A O 1
ATOM 598 N N . TYR A 1 81 ? 8.137 4.700 -13.724 1.00 89.94 81 TYR A N 1
ATOM 599 C CA . TYR A 1 81 ? 7.823 3.756 -14.797 1.00 89.94 81 TYR A CA 1
ATOM 600 C C . TYR A 1 81 ? 7.199 4.453 -16.005 1.00 89.94 81 TYR A C 1
ATOM 602 O O . TYR A 1 81 ? 7.554 4.129 -17.135 1.00 89.94 81 TYR A O 1
ATOM 610 N N . PHE A 1 82 ? 6.344 5.451 -15.781 1.00 92.31 82 PHE A N 1
ATOM 611 C CA . PHE A 1 82 ? 5.766 6.257 -16.850 1.00 92.31 82 PHE A CA 1
ATOM 612 C C . PHE A 1 82 ? 6.839 7.013 -17.645 1.00 92.31 82 PHE A C 1
ATOM 614 O O . PHE A 1 82 ? 6.866 6.932 -18.870 1.00 92.31 82 PHE A O 1
ATOM 621 N N . ILE A 1 83 ? 7.778 7.680 -16.962 1.00 91.69 83 ILE A N 1
ATOM 622 C CA . ILE A 1 83 ? 8.902 8.374 -17.616 1.00 91.69 83 ILE A CA 1
ATOM 623 C C . ILE A 1 83 ? 9.757 7.385 -18.419 1.00 91.69 83 ILE A C 1
ATOM 625 O O . ILE A 1 83 ? 10.139 7.672 -19.553 1.00 91.69 83 ILE A O 1
ATOM 629 N N . ARG A 1 84 ? 10.030 6.199 -17.861 1.00 87.88 84 ARG A N 1
ATOM 630 C CA . ARG A 1 84 ? 10.783 5.148 -18.557 1.00 87.88 84 ARG A CA 1
ATOM 631 C C . ARG A 1 84 ? 10.068 4.678 -19.827 1.00 87.88 84 ARG A C 1
ATOM 633 O O . ARG A 1 84 ? 10.718 4.542 -20.859 1.00 87.88 84 ARG A O 1
ATOM 640 N N . LEU A 1 85 ? 8.753 4.474 -19.762 1.00 89.12 85 LEU A N 1
ATOM 641 C CA . LEU A 1 85 ? 7.938 4.104 -20.920 1.00 89.12 85 LEU A CA 1
ATOM 642 C C . LEU A 1 85 ? 7.939 5.194 -21.993 1.00 89.12 85 LEU A C 1
ATOM 644 O O . LEU A 1 85 ? 8.126 4.879 -23.162 1.00 89.12 85 LEU A O 1
ATOM 648 N N . LEU A 1 86 ? 7.814 6.470 -21.613 1.00 89.88 86 LEU A N 1
ATOM 649 C CA . LEU A 1 86 ? 7.931 7.584 -22.560 1.00 89.88 86 LEU A CA 1
ATOM 650 C C . LEU A 1 86 ? 9.286 7.583 -23.282 1.00 89.88 86 LEU A C 1
ATOM 652 O O . LEU A 1 86 ? 9.333 7.782 -24.494 1.00 89.88 86 LEU A O 1
ATOM 656 N N . GLY A 1 87 ? 10.376 7.304 -22.562 1.00 88.31 87 GLY A N 1
ATOM 657 C CA . GLY A 1 87 ? 11.702 7.155 -23.165 1.00 88.31 87 GLY A CA 1
ATOM 658 C C . GLY A 1 87 ? 11.780 5.988 -24.155 1.00 88.31 87 GLY A C 1
ATOM 659 O O . GLY A 1 87 ? 12.346 6.135 -25.234 1.00 88.31 87 GLY A O 1
ATOM 660 N N . MET A 1 88 ? 11.159 4.849 -23.834 1.00 87.19 88 MET A N 1
ATOM 661 C CA . MET A 1 88 ? 11.104 3.678 -24.723 1.00 87.19 88 MET A CA 1
ATOM 662 C C . MET A 1 88 ? 10.251 3.917 -25.975 1.00 87.19 88 MET A C 1
ATOM 664 O O . MET A 1 88 ? 10.567 3.382 -27.033 1.00 87.19 88 MET A O 1
ATOM 668 N N . VAL A 1 89 ? 9.209 4.751 -25.888 1.00 84.38 89 VAL A N 1
ATOM 669 C CA . VAL A 1 89 ? 8.439 5.188 -27.066 1.00 84.38 89 VAL A CA 1
ATOM 670 C C . VAL A 1 89 ? 9.308 6.034 -28.002 1.00 84.38 89 VAL A C 1
ATOM 672 O O . VAL A 1 89 ? 9.197 5.913 -29.219 1.00 84.38 89 VAL A O 1
ATOM 675 N N . GLN A 1 90 ? 10.191 6.873 -27.451 1.00 82.88 90 GLN A N 1
ATOM 676 C CA . GLN A 1 90 ? 11.106 7.707 -28.238 1.00 82.88 90 GLN A CA 1
ATOM 677 C C . GLN A 1 90 ? 12.283 6.914 -28.828 1.00 82.88 90 GLN A C 1
ATOM 679 O O . GLN A 1 90 ? 12.746 7.231 -29.922 1.00 82.88 90 GLN A O 1
ATOM 684 N N . GLN A 1 91 ? 12.769 5.891 -28.121 1.00 82.94 91 GLN A N 1
ATOM 685 C CA . GLN A 1 91 ? 13.850 5.006 -28.562 1.00 82.94 91 GLN A CA 1
ATOM 686 C C . GLN A 1 91 ? 13.464 3.538 -28.319 1.00 82.94 91 GLN A C 1
ATOM 688 O O . GLN A 1 91 ? 13.741 3.007 -27.240 1.00 82.94 91 GLN A O 1
ATOM 693 N N . PRO A 1 92 ? 12.839 2.865 -29.305 1.00 77.94 92 PRO A N 1
ATOM 694 C CA . PRO A 1 92 ? 12.369 1.492 -29.150 1.00 77.94 92 PRO A CA 1
ATOM 695 C C . PRO A 1 92 ? 13.519 0.523 -28.850 1.00 77.94 92 PRO A C 1
ATOM 697 O O . PRO A 1 92 ?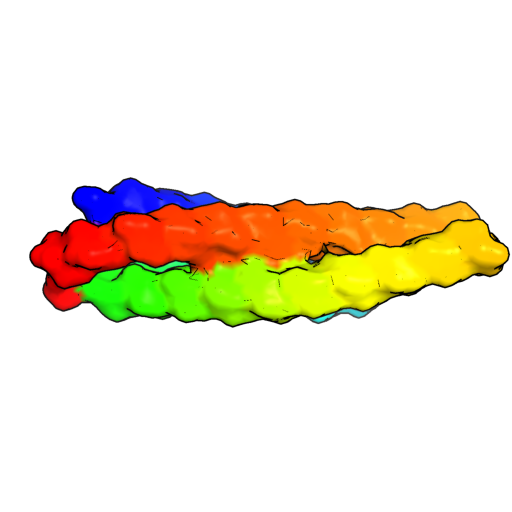 14.450 0.386 -29.641 1.00 77.94 92 PRO A O 1
ATOM 700 N N . GLN A 1 93 ? 13.439 -0.179 -27.717 1.00 72.88 93 GLN A N 1
ATOM 701 C CA . GLN A 1 93 ? 14.435 -1.172 -27.277 1.00 72.88 93 GLN A CA 1
ATOM 702 C C . GLN A 1 93 ? 13.990 -2.627 -27.540 1.00 72.88 93 GLN A C 1
ATOM 704 O O . GLN A 1 93 ? 14.582 -3.563 -27.003 1.00 72.88 93 GLN A O 1
ATOM 709 N N . GLY A 1 94 ? 12.941 -2.817 -28.350 1.00 75.88 94 GLY A N 1
ATOM 710 C CA . GLY A 1 94 ? 12.309 -4.108 -28.651 1.00 75.88 94 GLY A CA 1
ATOM 711 C C . GLY A 1 94 ? 10.908 -4.267 -28.026 1.00 75.88 94 GLY A C 1
ATOM 712 O O . GLY A 1 94 ? 10.581 -3.581 -27.053 1.00 75.88 94 GLY A O 1
ATOM 713 N N . PRO A 1 95 ? 10.050 -5.141 -28.585 1.00 72.12 95 PRO A N 1
ATOM 714 C CA . PRO A 1 95 ? 8.676 -5.329 -28.108 1.00 72.12 95 PRO A CA 1
ATOM 715 C C . PRO A 1 95 ? 8.622 -5.919 -26.689 1.00 72.12 95 PRO A C 1
ATOM 717 O O . PRO A 1 95 ? 7.977 -5.340 -25.822 1.00 72.12 95 PRO A O 1
ATOM 720 N N . GLU A 1 96 ? 9.391 -6.974 -26.405 1.00 74.06 96 GLU A N 1
ATOM 721 C CA . GLU A 1 96 ? 9.363 -7.680 -25.108 1.00 74.06 96 GLU A CA 1
ATOM 722 C C . GLU A 1 96 ? 9.766 -6.793 -23.914 1.00 74.06 96 GLU A C 1
ATOM 724 O O . GLU A 1 96 ? 9.186 -6.850 -22.825 1.00 74.06 96 GLU A O 1
ATOM 729 N N . THR A 1 97 ? 10.758 -5.921 -24.115 1.00 79.94 97 THR A N 1
ATOM 730 C CA . THR A 1 97 ? 11.237 -4.991 -23.080 1.00 79.94 97 THR A CA 1
ATOM 731 C C . THR A 1 97 ? 10.213 -3.897 -22.787 1.00 79.94 97 THR A C 1
ATOM 733 O O . THR A 1 97 ? 10.049 -3.492 -21.632 1.00 79.94 97 THR A O 1
ATOM 736 N N . THR A 1 98 ? 9.489 -3.456 -23.817 1.00 82.06 98 THR A N 1
ATOM 737 C CA . THR A 1 98 ? 8.425 -2.454 -23.702 1.00 82.06 98 THR A CA 1
ATOM 738 C C . THR A 1 98 ? 7.186 -3.043 -23.027 1.00 82.06 98 THR A C 1
ATOM 740 O O . THR A 1 98 ? 6.625 -2.414 -22.130 1.00 82.06 98 THR A O 1
ATOM 743 N N . GLU A 1 99 ? 6.793 -4.267 -23.389 1.00 83.44 99 GLU A N 1
ATOM 744 C CA . GLU A 1 99 ? 5.664 -4.984 -22.782 1.00 83.44 99 GLU A CA 1
ATOM 745 C C . GLU A 1 99 ? 5.882 -5.223 -21.286 1.00 83.44 99 GLU A C 1
ATOM 747 O O . GLU A 1 99 ? 5.027 -4.875 -20.470 1.00 83.44 99 GLU A O 1
ATOM 752 N N . THR A 1 100 ? 7.064 -5.712 -20.901 1.00 83.50 100 THR A N 1
ATOM 753 C CA . THR A 1 100 ? 7.408 -5.952 -19.490 1.00 83.50 100 THR A CA 1
ATOM 754 C C . THR A 1 100 ? 7.350 -4.657 -18.669 1.00 83.50 100 THR A C 1
ATOM 756 O O . THR A 1 100 ? 6.782 -4.620 -17.573 1.00 83.50 100 THR A O 1
ATOM 759 N N . ALA A 1 101 ? 7.897 -3.557 -19.202 1.00 83.69 101 ALA A N 1
ATOM 760 C CA . ALA A 1 101 ? 7.836 -2.249 -18.550 1.00 83.69 101 ALA A CA 1
ATOM 761 C C . ALA A 1 101 ? 6.395 -1.712 -18.458 1.00 83.69 101 ALA A C 1
ATOM 763 O O . ALA A 1 101 ? 6.020 -1.122 -17.440 1.00 83.69 101 ALA A O 1
ATOM 764 N N . GLY A 1 102 ? 5.581 -1.952 -19.490 1.00 87.56 102 GLY A N 1
ATOM 765 C CA . GLY A 1 102 ? 4.164 -1.595 -19.535 1.00 87.56 102 GLY A CA 1
ATOM 766 C C . GLY A 1 102 ? 3.361 -2.319 -18.461 1.00 87.56 102 GLY A C 1
ATOM 767 O O . GLY A 1 102 ? 2.633 -1.688 -17.696 1.00 87.56 102 GLY A O 1
ATOM 768 N N . MET A 1 103 ? 3.562 -3.629 -18.329 1.00 87.12 103 MET A N 1
ATOM 769 C CA . MET A 1 103 ? 2.910 -4.442 -17.301 1.00 87.12 103 MET A CA 1
ATOM 770 C C . MET A 1 103 ? 3.308 -4.007 -15.888 1.00 87.12 103 MET A C 1
ATOM 772 O O . MET A 1 103 ? 2.443 -3.870 -15.020 1.00 87.12 103 MET A O 1
ATOM 776 N N . ALA A 1 104 ? 4.590 -3.704 -15.656 1.00 86.06 104 ALA A N 1
ATOM 777 C CA . ALA A 1 104 ? 5.053 -3.178 -14.371 1.00 86.06 104 ALA A CA 1
ATOM 778 C C . ALA A 1 104 ? 4.391 -1.833 -14.020 1.00 86.06 104 ALA A C 1
ATOM 780 O O . ALA A 1 104 ? 3.978 -1.622 -12.874 1.00 86.06 104 ALA A O 1
ATOM 781 N N . PHE A 1 105 ? 4.244 -0.937 -15.002 1.00 90.06 105 PHE A N 1
ATOM 782 C CA . PHE A 1 105 ? 3.532 0.329 -14.830 1.00 90.06 105 PHE A CA 1
ATOM 783 C C . PHE A 1 105 ? 2.051 0.114 -14.500 1.00 90.06 105 PHE A C 1
ATOM 785 O O . PHE A 1 105 ? 1.557 0.696 -13.531 1.00 90.06 105 PHE A O 1
ATOM 792 N N . LEU A 1 106 ? 1.352 -0.736 -15.258 1.00 91.44 106 LEU A N 1
ATOM 793 C CA . LEU A 1 106 ? -0.072 -1.016 -15.056 1.00 91.44 106 LEU A CA 1
ATOM 794 C C . LEU A 1 106 ? -0.338 -1.607 -13.670 1.00 91.44 106 LEU A C 1
ATOM 796 O O . LEU A 1 106 ? -1.208 -1.121 -12.948 1.00 91.44 106 LEU A O 1
ATOM 800 N N . LEU A 1 107 ? 0.455 -2.598 -13.262 1.00 90.62 107 LEU A N 1
ATOM 801 C CA . LEU A 1 107 ? 0.321 -3.255 -11.964 1.00 90.62 107 LEU A CA 1
ATOM 802 C C . LEU A 1 107 ? 0.611 -2.287 -10.807 1.00 90.62 107 LEU A C 1
ATOM 804 O O . LEU A 1 107 ? -0.160 -2.216 -9.849 1.00 90.62 107 LEU A O 1
ATOM 808 N N . THR A 1 108 ? 1.666 -1.475 -10.924 1.00 91.38 108 THR A N 1
ATOM 809 C CA . THR A 1 108 ? 1.995 -0.443 -9.923 1.00 91.38 108 THR A CA 1
ATOM 810 C C . THR A 1 108 ? 0.893 0.611 -9.818 1.00 91.38 108 THR A C 1
ATOM 812 O O . THR A 1 108 ? 0.540 1.035 -8.719 1.00 91.38 108 THR A O 1
ATOM 815 N N . THR A 1 109 ? 0.317 1.018 -10.949 1.00 93.69 109 THR A N 1
ATOM 816 C CA . THR A 1 109 ? -0.763 2.011 -10.987 1.00 93.69 109 THR A CA 1
ATOM 817 C C . THR A 1 109 ? -2.056 1.447 -10.398 1.00 93.69 109 THR A C 1
ATOM 819 O O . THR A 1 109 ? -2.739 2.141 -9.651 1.00 93.69 109 THR A O 1
ATOM 822 N N . ALA A 1 110 ? -2.369 0.173 -10.647 1.00 94.38 110 ALA A N 1
ATOM 823 C CA . ALA A 1 110 ? -3.509 -0.495 -10.026 1.00 94.38 110 ALA A CA 1
ATOM 824 C C . ALA A 1 110 ? -3.366 -0.554 -8.494 1.00 94.38 110 ALA A C 1
ATOM 826 O O . ALA A 1 110 ? -4.289 -0.169 -7.773 1.00 94.38 110 ALA A O 1
ATOM 827 N N . MET A 1 111 ? -2.188 -0.950 -7.990 1.00 94.31 111 MET A N 1
ATOM 828 C CA . MET A 1 111 ? -1.876 -0.899 -6.555 1.00 94.31 111 MET A CA 1
ATOM 829 C C . MET A 1 111 ? -2.025 0.524 -5.995 1.00 94.31 111 MET A C 1
ATOM 831 O O . MET A 1 111 ? -2.619 0.705 -4.933 1.00 94.31 111 MET A O 1
ATOM 835 N N . LEU A 1 112 ? -1.525 1.539 -6.712 1.00 96.12 112 LEU A N 1
ATOM 836 C CA . LEU A 1 112 ? -1.615 2.945 -6.3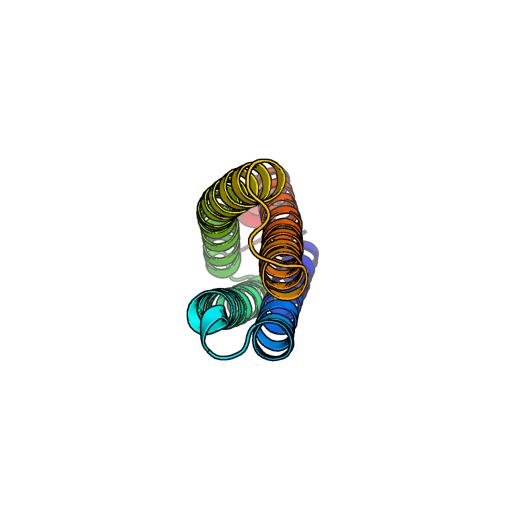09 1.00 96.12 112 LEU A CA 1
ATOM 837 C C . LEU A 1 112 ? -3.066 3.406 -6.163 1.00 96.12 112 LEU A C 1
ATOM 839 O O . LEU A 1 112 ? -3.408 4.019 -5.157 1.00 96.12 112 LEU A O 1
ATOM 843 N N . VAL A 1 113 ? -3.919 3.114 -7.146 1.00 97.44 113 VAL A N 1
ATOM 844 C CA . VAL A 1 113 ? -5.331 3.524 -7.120 1.00 97.44 113 VAL A CA 1
ATOM 845 C C . VAL A 1 113 ? -6.042 2.915 -5.914 1.00 97.44 113 VAL A C 1
ATOM 847 O O . VAL A 1 113 ? -6.744 3.619 -5.191 1.00 97.44 113 VAL A O 1
ATOM 850 N N . ILE A 1 114 ? -5.826 1.626 -5.655 1.00 97.38 114 ILE A N 1
ATOM 851 C CA . ILE A 1 114 ? -6.446 0.936 -4.522 1.00 97.38 114 ILE A CA 1
ATOM 852 C C . ILE A 1 114 ? -5.896 1.441 -3.177 1.00 97.38 114 ILE A C 1
ATOM 854 O O . ILE A 1 114 ? -6.675 1.641 -2.241 1.00 97.38 114 ILE A O 1
ATOM 858 N N . ALA A 1 115 ? -4.593 1.728 -3.080 1.00 97.06 115 ALA A N 1
ATOM 859 C CA . ALA A 1 115 ? -3.996 2.352 -1.898 1.00 97.06 115 ALA A CA 1
ATOM 860 C C . ALA A 1 115 ? -4.568 3.755 -1.641 1.00 97.06 115 ALA A C 1
ATOM 862 O O . ALA A 1 115 ? -4.971 4.055 -0.516 1.00 97.06 115 ALA A O 1
ATOM 863 N N . LEU A 1 116 ? -4.685 4.577 -2.688 1.00 97.94 116 LEU A N 1
ATOM 864 C CA . LEU A 1 116 ? -5.227 5.931 -2.608 1.00 97.94 116 LEU A CA 1
ATOM 865 C C . LEU A 1 116 ? -6.695 5.915 -2.174 1.00 97.94 116 LEU A C 1
ATOM 867 O O . LEU A 1 116 ? -7.059 6.634 -1.250 1.00 97.94 116 LEU A O 1
ATOM 871 N N . LEU A 1 117 ? -7.527 5.064 -2.784 1.00 97.62 117 LEU A N 1
ATOM 872 C CA . LEU A 1 117 ? -8.933 4.910 -2.398 1.00 97.62 117 LEU A CA 1
ATOM 873 C C . LEU A 1 117 ? -9.067 4.476 -0.938 1.00 97.62 117 LEU A C 1
ATOM 875 O O . LEU A 1 117 ? -9.850 5.060 -0.188 1.00 97.62 117 LEU A O 1
ATOM 879 N N . THR A 1 118 ? -8.271 3.489 -0.523 1.00 97.56 118 THR A N 1
ATOM 880 C CA .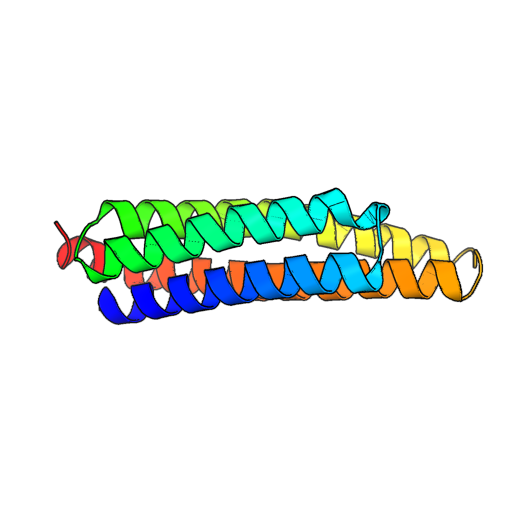 THR A 1 118 ? -8.252 3.009 0.862 1.00 97.56 118 THR A CA 1
ATOM 881 C C . THR A 1 118 ? -7.880 4.139 1.818 1.00 97.56 118 THR A C 1
ATOM 883 O O . THR A 1 118 ? -8.586 4.378 2.796 1.00 97.56 118 THR A O 1
ATOM 886 N N . PHE A 1 119 ? -6.826 4.895 1.502 1.00 98.00 119 PHE A N 1
ATOM 887 C CA . PHE A 1 119 ? -6.390 6.038 2.295 1.00 98.00 119 PHE A CA 1
ATOM 888 C C . PHE A 1 119 ? -7.465 7.131 2.377 1.00 98.00 119 PHE A C 1
ATOM 890 O O . PHE A 1 119 ? -7.807 7.571 3.474 1.00 98.00 119 PHE A O 1
ATOM 897 N N . THR A 1 120 ? -8.047 7.536 1.246 1.00 97.75 120 THR A N 1
ATOM 898 C CA . THR A 1 120 ? -9.086 8.573 1.196 1.00 97.75 120 THR A CA 1
ATOM 899 C C . THR A 1 120 ? -10.309 8.181 2.021 1.00 97.75 120 THR A C 1
ATOM 901 O O . THR A 1 120 ? -10.761 8.972 2.849 1.00 97.75 120 THR A O 1
ATOM 904 N N . VAL A 1 121 ? -10.818 6.958 1.856 1.00 96.56 121 VAL A N 1
ATOM 905 C CA . VAL A 1 121 ? -11.979 6.472 2.617 1.00 96.56 121 VAL A CA 1
ATOM 906 C C . VAL A 1 121 ? -11.661 6.405 4.114 1.00 96.56 121 VAL A C 1
ATOM 908 O O . VAL A 1 121 ? -12.467 6.855 4.932 1.00 96.56 121 VAL A O 1
ATOM 911 N N . SER A 1 122 ? -10.473 5.924 4.491 1.00 95.50 122 SER A N 1
ATOM 912 C CA . SER A 1 122 ? -10.036 5.910 5.890 1.00 95.50 122 SER A CA 1
ATOM 913 C C . SER A 1 122 ? -9.962 7.312 6.489 1.00 95.50 122 SER A C 1
ATOM 915 O O . SER A 1 122 ? -10.460 7.527 7.592 1.00 95.50 122 SER A O 1
ATOM 917 N N . VAL A 1 123 ? -9.420 8.293 5.763 1.00 96.62 123 VAL A N 1
ATOM 918 C CA . VAL A 1 123 ? -9.364 9.690 6.220 1.00 96.62 123 VAL A CA 1
ATOM 919 C C . VAL A 1 123 ? -10.767 10.284 6.368 1.00 96.62 123 VAL A C 1
ATOM 921 O O . VAL A 1 123 ? -11.061 10.890 7.400 1.00 96.62 123 VAL A O 1
ATOM 924 N N . MET A 1 124 ? -11.658 10.066 5.393 1.00 96.56 124 MET A N 1
ATOM 925 C CA . MET A 1 124 ? -13.035 10.578 5.422 1.00 96.56 124 MET A CA 1
ATOM 926 C C . MET A 1 124 ? -13.815 10.091 6.647 1.00 96.56 124 MET A C 1
ATOM 928 O O . MET A 1 124 ? -14.499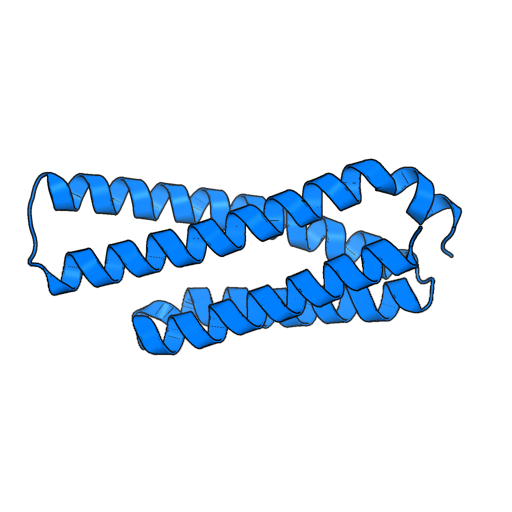 10.875 7.305 1.00 96.56 124 MET A O 1
ATOM 932 N N . PHE A 1 125 ? -13.689 8.807 6.985 1.00 94.19 125 PHE A N 1
ATOM 933 C CA . PHE A 1 125 ? -14.424 8.200 8.098 1.00 94.19 125 PHE A CA 1
ATOM 934 C C . PHE A 1 125 ? -13.624 8.107 9.397 1.00 94.19 125 PHE A C 1
ATOM 936 O O . PHE A 1 125 ? -14.121 7.571 10.391 1.00 94.19 125 PHE A O 1
ATOM 943 N N . GLY A 1 126 ? -12.416 8.675 9.433 1.00 93.00 126 GLY A N 1
ATOM 944 C CA . GLY A 1 126 ? -11.508 8.543 10.566 1.00 93.00 126 GLY A CA 1
ATOM 945 C C . GLY A 1 126 ? -12.124 9.015 11.876 1.00 93.00 126 GLY A C 1
ATOM 946 O O . GLY A 1 126 ? -12.099 8.283 12.860 1.00 93.00 126 GLY A O 1
ATOM 947 N N . LYS A 1 127 ? -12.784 10.180 11.896 1.00 91.81 127 LYS A N 1
ATOM 948 C CA . LYS A 1 127 ? -13.440 10.685 13.117 1.00 91.81 127 LYS A CA 1
ATOM 949 C C . LYS A 1 127 ? -14.478 9.704 13.681 1.00 91.81 127 LYS A C 1
ATOM 951 O O . LYS A 1 127 ? -14.484 9.471 14.884 1.00 91.81 127 LYS A O 1
ATOM 956 N N . GLN A 1 128 ? -15.303 9.105 12.819 1.00 92.19 128 GLN A N 1
ATOM 957 C CA . GLN A 1 128 ? -16.349 8.155 13.221 1.00 92.19 128 GLN A CA 1
ATOM 958 C C . GLN A 1 128 ? -15.754 6.835 13.725 1.00 92.19 128 GLN A C 1
ATOM 960 O O . GLN A 1 128 ? -16.176 6.307 14.752 1.00 92.19 128 GLN A O 1
ATOM 965 N N . VAL A 1 129 ? -14.737 6.306 13.040 1.00 90.56 129 VAL A N 1
ATOM 966 C CA . VAL A 1 129 ? -14.063 5.073 13.473 1.00 90.56 129 VAL A CA 1
ATOM 967 C C . VAL A 1 129 ? -13.346 5.273 14.805 1.00 90.56 129 VAL A C 1
ATOM 969 O O . VAL A 1 129 ? -13.444 4.422 15.688 1.00 90.56 129 VAL A O 1
ATOM 972 N N . LEU A 1 130 ? -12.665 6.405 14.984 1.00 90.62 130 LEU A N 1
ATOM 973 C CA . LEU A 1 130 ? -11.932 6.717 16.209 1.00 90.62 130 LEU A CA 1
ATOM 974 C C . LEU A 1 130 ? -12.850 6.944 17.420 1.00 90.62 130 LEU A C 1
ATOM 976 O O . LEU A 1 130 ? -12.416 6.682 18.538 1.00 90.62 130 LEU A O 1
ATOM 980 N N . SER A 1 131 ? -14.093 7.399 17.224 1.00 90.19 131 SER A N 1
ATOM 981 C CA . SER A 1 131 ? -15.080 7.510 18.310 1.00 90.19 131 SER A CA 1
ATOM 982 C C . SER A 1 131 ? -15.715 6.174 18.705 1.00 90.19 131 SER A C 1
ATOM 984 O O . SER A 1 131 ? -16.135 6.009 19.844 1.00 90.19 131 SER A O 1
ATOM 986 N N . GLU A 1 132 ? -15.802 5.219 17.774 1.00 88.00 132 GLU A N 1
ATOM 987 C CA . GLU A 1 132 ? -16.422 3.904 18.005 1.00 88.00 132 GLU A CA 1
ATOM 988 C C . GLU A 1 132 ? -15.452 2.849 18.567 1.00 88.00 132 GLU A C 1
ATOM 990 O O . GLU A 1 132 ? -15.884 1.769 18.974 1.00 88.00 132 GLU A O 1
ATOM 995 N N . THR A 1 133 ? -14.144 3.112 18.536 1.00 86.88 133 THR A N 1
ATOM 996 C CA . THR A 1 133 ? -13.094 2.130 18.854 1.00 86.88 133 THR A CA 1
ATOM 997 C C . THR A 1 133 ? -12.332 2.492 20.126 1.00 86.88 133 THR A C 1
ATOM 999 O O . THR A 1 133 ? -12.241 3.661 20.499 1.00 86.88 133 THR A O 1
ATOM 1002 N N . LYS A 1 134 ? -11.803 1.466 20.805 1.00 76.62 134 LYS A N 1
ATOM 1003 C CA . LYS A 1 134 ? -11.021 1.601 22.043 1.00 76.62 134 LYS A CA 1
ATOM 1004 C C . LYS A 1 134 ? -9.524 1.549 21.758 1.00 76.62 134 LYS A C 1
ATOM 1006 O O . LYS A 1 134 ? -9.103 0.702 20.928 1.00 76.62 134 LYS A O 1
#

Organism: NCBI:txid2304593

Secondary structure (DSSP, 8-state):
-HHHHHHHHHHHHHHHHHHHHHHHHHHGGGGHHHHHHHHHHHHHHHHHHHHHHTT-HHHHHHHHHHHHHHHHHHHHHHHHHHHHHHHHHHS---HHHHHHHHHHHHHHHHHHHHHHHHHHHHHHHHHHHHHH--

Radius of gyration: 16.59 Å; chains: 1; bounding box: 33×25×51 Å

Foldseek 3Di:
DLLVLLVLLQVLLVLLCVLLVVLCVLQPPVSPVSVVLSNVSSVQSNQLSVVSNVQALVSLVSSLVSLVVLLVVLVVVLVVLVVVLVVCVVPPPDDSVNVSSVSVNVSSVVSNVSSVVSNVVSVVCVVVSNVRGD